Protein AF-T0Z315-F1 (afdb_monomer_lite)

InterPro domains:
  IPR004606 Molybdenum-pterin binding domain [PS51866] (40-105)
  IPR004606 Molybdenum-pterin binding domain [TIGR00638] (41-104)
  IPR005116 Transport-associated OB, type 1 [PF03459] (42-103)
  IPR008995 Molybdate/tungstate binding, C-terminal [SSF50331] (41-104)

Foldseek 3Di:
DDFDWDQDPVRDTHGDVVRVVVVVVPPDDDDPPPPVPPPPDQQPDKQKFFFQDWDDDVQWIWTWGDGPNDIDIDIDTPVVCVVVVDDGGDIDIDGHHPVPDDDDDD

Sequence (106 aa):
GKLRAIKTPGGHYRIHEREIQSFLRSDAPAAPKTKKLTSSVSGRNQLVGKIVQLRFDGLLAQVKIEIGGQFVTAIITADAARELQLRTGMKAAALIKATEVMVVRV

Secondary structure (DSSP, 8-state):
----EEE-TTSPEEEPHHHHHHHHHSSS--------S-TT----EEEEEEEEEEEEETTEEEEEEEETTEEEEEEEEHHHHHHTT--TT-EEEEEE-GGG------

Organism: NCBI:txid410659

pLDDT: mean 87.86, std 14.88, range [48.38, 98.75]

Radius of gyration: 19.66 Å; chains: 1; bounding box: 45×39×55 Å

Structure (mmCIF, N/CA/C/O backbone):
data_AF-T0Z315-F1
#
_entry.id   AF-T0Z315-F1
#
loop_
_atom_site.group_PDB
_atom_site.id
_atom_site.type_symbol
_atom_site.label_atom_id
_atom_site.label_alt_id
_atom_site.label_comp_id
_atom_site.label_asym_id
_atom_site.label_entity_id
_atom_site.label_seq_id
_atom_site.pdbx_PDB_ins_code
_atom_site.Cartn_x
_atom_site.Cartn_y
_atom_site.Cartn_z
_atom_site.occupancy
_atom_site.B_iso_or_equiv
_atom_site.auth_seq_id
_atom_site.auth_comp_id
_atom_site.auth_asym_id
_atom_site.auth_atom_id
_atom_site.pdbx_PDB_model_num
ATOM 1 N N . GLY A 1 1 ? 7.696 -0.731 -37.496 1.00 71.38 1 GLY A N 1
ATOM 2 C CA . GLY A 1 1 ? 8.444 0.548 -37.462 1.00 71.38 1 GLY A CA 1
ATOM 3 C C . GLY A 1 1 ? 9.950 0.315 -37.484 1.00 71.38 1 GLY A C 1
ATOM 4 O O . GLY A 1 1 ? 10.375 -0.833 -37.501 1.00 71.38 1 GLY A O 1
ATOM 5 N N . LYS A 1 2 ? 10.766 1.372 -37.468 1.00 81.06 2 LYS A N 1
ATOM 6 C CA . LYS A 1 2 ? 12.230 1.292 -37.284 1.00 81.06 2 LYS A CA 1
ATOM 7 C C . LYS A 1 2 ? 12.586 1.890 -35.916 1.00 81.06 2 LYS A C 1
ATOM 9 O O . LYS A 1 2 ? 11.918 2.829 -35.500 1.00 81.06 2 LYS A O 1
ATOM 14 N N . LEU A 1 3 ? 13.599 1.346 -35.238 1.00 85.12 3 LEU A N 1
ATOM 15 C CA . LEU A 1 3 ? 14.114 1.848 -33.957 1.00 85.12 3 LEU A CA 1
ATOM 16 C C . LEU A 1 3 ? 15.568 2.294 -34.135 1.00 85.12 3 LEU A C 1
ATOM 18 O O . LEU A 1 3 ? 16.416 1.500 -34.541 1.00 85.12 3 LEU A O 1
ATOM 22 N N . ARG A 1 4 ? 15.877 3.550 -33.815 1.00 88.88 4 ARG A N 1
ATOM 23 C CA . ARG A 1 4 ? 17.255 4.045 -33.709 1.00 88.88 4 ARG A CA 1
ATOM 24 C C . ARG A 1 4 ? 17.971 3.420 -32.505 1.00 88.88 4 ARG A C 1
ATOM 26 O O . ARG A 1 4 ? 17.525 3.543 -31.364 1.00 88.88 4 ARG A O 1
ATOM 33 N N . ALA A 1 5 ? 19.118 2.797 -32.758 1.00 91.88 5 ALA A N 1
ATOM 34 C CA . ALA A 1 5 ? 19.975 2.185 -31.746 1.00 91.88 5 ALA A CA 1
ATOM 35 C C . ALA A 1 5 ? 21.426 2.673 -31.883 1.00 91.88 5 ALA A C 1
ATOM 37 O O . ALA A 1 5 ? 21.872 2.999 -32.981 1.00 91.88 5 ALA A O 1
ATOM 38 N N . ILE A 1 6 ? 22.166 2.689 -30.774 1.00 93.44 6 ILE A N 1
ATOM 39 C CA . ILE A 1 6 ? 23.597 3.012 -30.712 1.00 93.44 6 ILE A CA 1
ATOM 40 C C . ILE A 1 6 ? 24.350 1.744 -30.315 1.00 93.44 6 ILE A C 1
ATOM 42 O O . ILE A 1 6 ? 23.981 1.095 -29.338 1.00 93.44 6 ILE A O 1
ATOM 46 N N . LYS A 1 7 ? 25.410 1.384 -31.040 1.00 92.06 7 LYS A N 1
ATOM 47 C CA . LYS A 1 7 ? 26.260 0.250 -30.661 1.00 92.06 7 LYS A CA 1
ATOM 48 C C . LYS A 1 7 ? 27.173 0.662 -29.502 1.00 92.06 7 LYS A C 1
ATOM 50 O O . LYS A 1 7 ? 27.847 1.685 -29.579 1.00 92.06 7 LYS A O 1
ATOM 55 N N . THR A 1 8 ? 27.164 -0.095 -28.410 1.00 91.50 8 THR A N 1
ATOM 56 C CA . THR A 1 8 ? 28.066 0.115 -27.275 1.00 91.50 8 THR A CA 1
ATOM 57 C C . THR A 1 8 ? 29.474 -0.381 -27.621 1.00 91.50 8 THR A C 1
ATOM 59 O O . THR A 1 8 ? 29.621 -1.205 -28.529 1.00 91.50 8 THR A O 1
ATOM 62 N N . PRO A 1 9 ? 30.513 0.046 -26.879 1.00 88.06 9 PRO A N 1
ATOM 63 C CA . PRO A 1 9 ? 31.869 -0.485 -27.048 1.00 88.06 9 PRO A CA 1
ATOM 64 C C . PRO A 1 9 ? 31.952 -2.016 -26.921 1.00 88.06 9 PRO A C 1
ATOM 66 O O . PRO A 1 9 ? 32.770 -2.642 -27.581 1.00 88.06 9 PRO A O 1
ATOM 69 N N . GLY A 1 10 ? 31.058 -2.631 -26.136 1.00 89.12 10 GLY A N 1
ATOM 70 C CA . GLY A 1 10 ? 30.929 -4.089 -25.999 1.00 89.12 10 GLY A CA 1
ATOM 71 C C . GLY A 1 10 ? 30.125 -4.774 -27.111 1.00 89.12 10 GLY A C 1
ATOM 72 O O . GLY A 1 10 ? 29.768 -5.936 -26.979 1.00 89.12 10 GLY A O 1
ATOM 73 N N . GLY A 1 11 ? 29.770 -4.065 -28.185 1.00 88.25 11 GLY A N 1
ATOM 74 C CA . GLY A 1 11 ? 29.084 -4.628 -29.349 1.00 88.25 11 GLY A CA 1
ATOM 75 C C . GLY A 1 11 ? 27.566 -4.781 -29.219 1.00 88.25 11 GLY A C 1
ATOM 76 O O . GLY A 1 11 ? 26.919 -5.174 -30.190 1.00 88.25 11 GLY A O 1
ATOM 77 N N . HIS A 1 12 ? 26.981 -4.434 -28.071 1.00 88.38 12 HIS A N 1
ATOM 78 C CA . HIS A 1 12 ? 25.537 -4.510 -27.841 1.00 88.38 12 HIS A CA 1
ATOM 79 C C . HIS A 1 12 ? 24.832 -3.288 -28.434 1.00 88.38 12 HIS A C 1
ATOM 81 O O . HIS A 1 12 ? 25.418 -2.216 -28.546 1.00 88.38 12 HIS A O 1
ATOM 87 N N . TYR A 1 13 ? 23.544 -3.401 -28.747 1.00 90.94 13 TYR A N 1
ATOM 88 C CA . TYR A 1 13 ? 22.741 -2.256 -29.172 1.00 90.94 13 TYR A CA 1
ATOM 89 C C . TYR A 1 13 ? 22.019 -1.635 -27.974 1.00 90.94 13 TYR A C 1
ATOM 91 O O . TYR A 1 13 ? 21.241 -2.293 -27.287 1.00 90.94 13 TYR A O 1
ATOM 99 N N . ARG A 1 14 ? 22.265 -0.347 -27.726 1.00 90.50 14 ARG A N 1
ATOM 100 C CA . ARG A 1 14 ? 21.550 0.471 -26.746 1.00 90.50 14 ARG A CA 1
ATOM 101 C C . ARG A 1 14 ? 20.512 1.315 -27.468 1.00 90.50 14 ARG A C 1
ATOM 103 O O . ARG A 1 14 ? 20.843 2.126 -28.329 1.00 90.50 14 ARG A O 1
ATOM 110 N N . ILE A 1 15 ? 19.255 1.141 -27.093 1.00 92.12 15 ILE A N 1
ATOM 111 C CA . ILE A 1 15 ? 18.133 1.907 -27.633 1.00 92.12 15 ILE A CA 1
ATOM 112 C C . ILE A 1 15 ? 17.756 2.964 -26.598 1.00 92.12 15 ILE A C 1
ATOM 114 O O . ILE A 1 15 ? 17.655 2.668 -25.406 1.00 92.12 15 ILE A O 1
ATOM 118 N N . HIS A 1 16 ? 17.586 4.210 -27.034 1.00 87.25 16 HIS A N 1
ATOM 119 C CA . HIS A 1 16 ? 17.163 5.279 -26.135 1.00 87.25 16 HIS A CA 1
ATOM 120 C C . HIS A 1 16 ? 15.675 5.105 -25.792 1.00 87.25 16 HIS A C 1
ATOM 122 O O . HIS A 1 16 ? 14.869 4.826 -26.675 1.00 87.25 16 HIS A O 1
ATOM 128 N N . GLU A 1 17 ? 15.280 5.315 -24.532 1.00 79.81 17 GLU A N 1
ATOM 129 C CA . GLU A 1 17 ? 13.906 5.061 -24.059 1.00 79.81 17 GLU A CA 1
ATOM 130 C C . GLU A 1 17 ? 12.835 5.780 -24.902 1.00 79.81 17 GLU A C 1
ATOM 132 O O . GLU A 1 17 ? 11.781 5.224 -25.200 1.00 79.81 17 GLU A O 1
ATOM 137 N N . ARG A 1 18 ? 13.138 7.001 -25.359 1.00 82.31 18 ARG A N 1
ATOM 138 C CA . ARG A 1 18 ? 12.279 7.781 -26.271 1.00 82.31 18 ARG A CA 1
ATOM 139 C C . ARG A 1 18 ? 11.923 7.032 -27.559 1.00 82.31 18 ARG A C 1
ATOM 141 O O . ARG A 1 18 ? 10.797 7.152 -28.029 1.00 82.31 18 ARG A O 1
ATOM 148 N N . GLU A 1 19 ? 12.858 6.262 -28.103 1.00 86.25 19 GLU A N 1
ATOM 149 C CA . GLU A 1 19 ? 12.654 5.513 -29.341 1.00 86.25 19 GLU A CA 1
ATOM 150 C C . GLU A 1 19 ? 11.694 4.338 -29.115 1.00 86.25 19 GLU A C 1
ATOM 152 O O . GLU A 1 19 ? 10.761 4.130 -29.888 1.00 86.25 19 GLU A O 1
ATOM 157 N N . ILE A 1 20 ? 11.858 3.644 -27.983 1.00 79.88 20 ILE A N 1
ATOM 158 C CA . ILE A 1 20 ? 10.958 2.573 -27.533 1.00 79.88 20 ILE A CA 1
ATOM 159 C C . ILE A 1 20 ? 9.545 3.134 -27.334 1.00 79.88 20 ILE A C 1
ATOM 161 O O . ILE A 1 20 ? 8.574 2.566 -27.825 1.00 79.88 20 ILE A O 1
ATOM 165 N N . GLN A 1 21 ? 9.416 4.284 -26.664 1.00 77.62 21 GLN A N 1
ATOM 166 C CA . GLN A 1 21 ? 8.116 4.918 -26.437 1.00 77.62 21 GLN A CA 1
ATOM 167 C C . GLN A 1 21 ? 7.440 5.375 -27.738 1.00 77.62 21 GLN A C 1
ATOM 169 O O . GLN A 1 21 ? 6.224 5.257 -27.847 1.00 77.62 21 GLN A O 1
ATOM 174 N N . SER A 1 22 ? 8.194 5.895 -28.711 1.00 77.00 22 SER A N 1
ATOM 175 C CA . SER A 1 22 ? 7.659 6.322 -30.013 1.00 77.00 22 SER A CA 1
ATOM 176 C C . SER A 1 22 ? 7.094 5.141 -30.807 1.00 77.00 22 SER A C 1
ATOM 178 O O . SER A 1 22 ? 5.963 5.184 -31.292 1.00 77.00 22 SER A O 1
ATOM 180 N N . PHE A 1 23 ? 7.843 4.039 -30.854 1.00 78.00 23 PHE A N 1
ATOM 181 C CA . PHE A 1 23 ? 7.425 2.817 -31.534 1.00 78.00 23 PHE A CA 1
ATOM 182 C C . PHE A 1 23 ? 6.198 2.178 -30.879 1.00 78.00 23 PHE A C 1
ATOM 184 O O . PHE A 1 23 ? 5.260 1.807 -31.573 1.00 78.00 23 PHE A O 1
ATOM 191 N N . LEU A 1 24 ? 6.158 2.116 -29.544 1.00 75.19 24 LEU A N 1
ATOM 192 C CA . LEU A 1 24 ? 5.009 1.576 -28.807 1.00 75.19 24 LEU A CA 1
ATOM 193 C C . LEU A 1 24 ? 3.744 2.441 -28.944 1.00 75.19 24 LEU A C 1
ATOM 195 O O . LEU A 1 24 ? 2.638 1.918 -28.861 1.00 75.19 24 LEU A O 1
ATOM 199 N N . ARG A 1 25 ? 3.888 3.759 -29.149 1.00 67.62 25 ARG A N 1
ATOM 200 C CA . ARG A 1 25 ? 2.762 4.683 -29.385 1.00 67.62 25 ARG A CA 1
ATOM 201 C C . ARG A 1 25 ? 2.219 4.640 -30.812 1.00 67.62 25 ARG A C 1
ATOM 203 O O . ARG A 1 25 ? 1.152 5.193 -31.040 1.00 67.62 25 ARG A O 1
ATOM 210 N N . SER A 1 26 ? 2.945 4.039 -31.756 1.00 62.72 26 SER A N 1
ATOM 211 C CA . SER A 1 26 ? 2.579 4.085 -33.176 1.00 62.72 26 SER A CA 1
ATOM 212 C C . SER A 1 26 ? 1.346 3.229 -33.511 1.00 62.72 26 SER A C 1
ATOM 214 O O . SER A 1 26 ? 0.666 3.554 -34.474 1.00 62.72 26 SER A O 1
ATOM 216 N N . ASP A 1 27 ? 1.011 2.219 -32.690 1.00 57.34 27 ASP A N 1
ATOM 217 C CA . ASP A 1 27 ? -0.051 1.236 -32.989 1.00 57.34 27 ASP A CA 1
ATOM 218 C C . ASP A 1 27 ? -1.127 1.071 -31.888 1.00 57.34 27 ASP A C 1
ATOM 220 O O . ASP A 1 27 ? -1.945 0.156 -31.964 1.00 57.34 27 ASP A O 1
ATOM 224 N N . ALA A 1 28 ? -1.172 1.922 -30.853 1.00 55.28 28 ALA A N 1
ATOM 225 C CA . ALA A 1 28 ? -2.143 1.766 -29.760 1.00 55.28 28 ALA A CA 1
ATOM 226 C C . ALA A 1 28 ? -2.853 3.082 -29.387 1.00 55.28 28 ALA A C 1
ATOM 228 O O . ALA A 1 28 ? -2.177 4.100 -29.197 1.00 55.28 28 ALA A O 1
ATOM 229 N N . PRO A 1 29 ? -4.196 3.082 -29.203 1.00 54.72 29 PRO A N 1
ATOM 230 C CA . PRO A 1 29 ? -4.891 4.211 -28.594 1.00 54.72 29 PRO A CA 1
ATOM 231 C C . PRO A 1 29 ? -4.262 4.480 -27.228 1.00 54.72 29 PRO A C 1
ATOM 233 O O . PRO A 1 29 ? -3.912 3.542 -26.512 1.00 54.72 29 PRO A O 1
ATOM 236 N N . ALA A 1 30 ? -4.065 5.758 -26.900 1.00 57.12 30 ALA A N 1
ATOM 237 C CA . ALA A 1 30 ? -3.317 6.196 -25.729 1.00 57.12 30 ALA A CA 1
ATOM 238 C C . A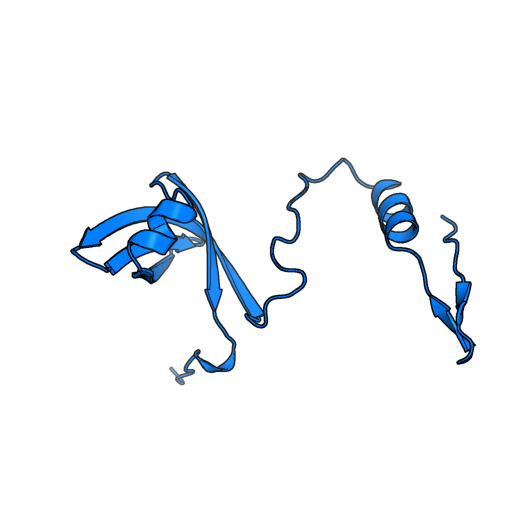LA A 1 30 ? -3.872 5.567 -24.441 1.00 57.12 30 ALA A C 1
ATOM 240 O O . ALA A 1 30 ? -4.780 6.104 -23.808 1.00 57.12 30 ALA A O 1
ATOM 241 N N . ALA A 1 31 ? -3.300 4.429 -24.040 1.00 53.06 31 ALA A N 1
ATOM 242 C CA . ALA A 1 31 ? -3.565 3.832 -22.749 1.00 53.06 31 ALA A CA 1
ATOM 243 C C . ALA A 1 31 ? -3.241 4.890 -21.684 1.00 53.06 31 ALA A C 1
ATOM 245 O O . ALA A 1 31 ? -2.221 5.589 -21.814 1.00 53.06 31 ALA A O 1
ATOM 246 N N . PRO A 1 32 ? -4.094 5.058 -20.656 1.00 50.78 32 PRO A N 1
ATOM 247 C CA . PRO A 1 32 ? -3.838 6.023 -19.603 1.00 50.78 32 PRO A CA 1
ATOM 248 C C . PRO A 1 32 ? -2.431 5.765 -19.082 1.00 50.78 32 PRO A C 1
ATOM 250 O O . PRO A 1 32 ? -2.088 4.629 -18.753 1.00 50.78 32 PRO A O 1
ATOM 253 N N . LYS A 1 33 ? -1.597 6.811 -19.084 1.00 49.88 33 LYS A N 1
ATOM 254 C CA . LYS A 1 33 ? -0.206 6.752 -18.637 1.00 49.88 33 LYS A CA 1
ATOM 255 C C . LYS A 1 33 ? -0.191 6.383 -17.154 1.00 49.88 33 LYS A C 1
ATOM 257 O O . LYS A 1 33 ? -0.029 7.246 -16.297 1.00 49.88 33 LYS A O 1
ATOM 262 N N . THR A 1 34 ? -0.323 5.103 -16.825 1.00 52.47 34 THR A N 1
ATOM 263 C CA . THR A 1 34 ? 0.141 4.580 -15.550 1.00 52.47 34 THR A CA 1
ATOM 264 C C . THR A 1 34 ? 1.650 4.658 -15.639 1.00 52.47 34 THR A C 1
ATOM 266 O O . THR A 1 34 ? 2.320 3.731 -16.093 1.00 52.47 34 THR A O 1
ATOM 269 N N . LYS A 1 35 ? 2.186 5.833 -15.294 1.00 48.38 35 LYS A N 1
ATOM 270 C CA . LYS A 1 35 ? 3.590 6.008 -14.944 1.00 48.38 35 LYS A CA 1
ATOM 271 C C . LYS A 1 35 ? 3.910 4.798 -14.066 1.00 48.38 35 LYS A C 1
ATOM 273 O O . LYS A 1 35 ? 3.250 4.624 -13.045 1.00 48.38 35 LYS A O 1
ATOM 278 N N . LYS A 1 36 ? 4.803 3.898 -14.496 1.00 49.78 36 LYS A N 1
ATOM 279 C CA . LYS A 1 36 ? 5.338 2.877 -13.588 1.00 49.78 36 LYS A CA 1
ATOM 280 C C . LYS A 1 36 ? 5.892 3.679 -12.416 1.00 49.78 36 LYS A C 1
ATOM 282 O O . LYS A 1 36 ? 6.921 4.327 -12.573 1.00 49.78 36 LYS A O 1
ATOM 287 N N . LEU A 1 37 ? 5.175 3.724 -11.294 1.00 54.53 37 LEU A N 1
ATOM 288 C CA . LEU A 1 37 ? 5.525 4.582 -10.158 1.00 54.53 37 LEU A CA 1
ATOM 289 C C . LEU A 1 37 ? 6.844 4.137 -9.491 1.00 54.53 37 LEU A C 1
ATOM 291 O O . LEU A 1 37 ? 7.280 4.750 -8.528 1.00 54.53 37 LEU A O 1
ATOM 295 N N . THR A 1 38 ? 7.484 3.072 -9.984 1.00 53.81 38 THR A N 1
ATOM 296 C CA . THR A 1 38 ? 8.550 2.354 -9.287 1.00 53.81 38 THR A CA 1
ATOM 297 C C . THR A 1 38 ? 9.581 1.768 -10.264 1.00 53.81 38 THR A C 1
ATOM 299 O O . THR A 1 38 ? 9.772 0.554 -10.321 1.00 53.81 38 THR A O 1
ATOM 302 N N . SER A 1 39 ? 10.263 2.577 -11.075 1.00 57.19 39 SER A N 1
ATOM 303 C CA . SER A 1 39 ? 11.409 2.055 -11.846 1.00 57.19 39 SER A CA 1
ATOM 304 C C . SER A 1 39 ? 12.633 1.724 -10.968 1.00 57.19 39 SER A C 1
ATOM 306 O O . SER A 1 39 ? 13.613 1.205 -11.489 1.00 57.19 39 SER A O 1
ATOM 308 N N . SER A 1 40 ? 12.583 1.966 -9.649 1.00 70.81 40 SER A N 1
ATOM 309 C CA . SER A 1 40 ? 13.706 1.733 -8.725 1.00 70.81 40 SER A CA 1
ATOM 310 C C . SER A 1 40 ? 13.296 1.294 -7.306 1.00 70.81 40 SER A C 1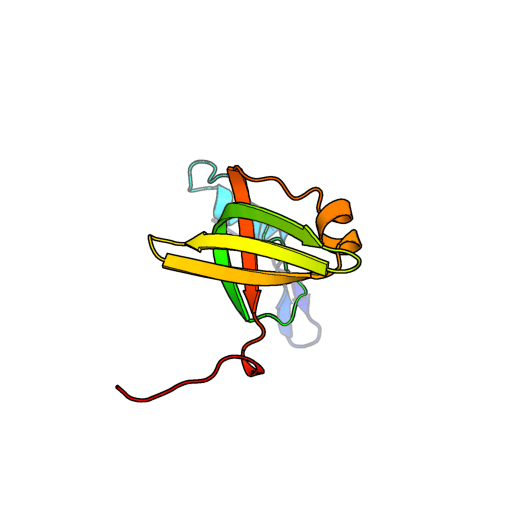
ATOM 312 O O . SER A 1 40 ? 13.887 1.755 -6.332 1.00 70.81 40 SER A O 1
ATOM 314 N N . VAL A 1 41 ? 12.286 0.430 -7.146 1.00 85.44 41 VAL A N 1
ATOM 315 C CA . VAL A 1 41 ? 11.951 -0.143 -5.822 1.00 85.44 41 VAL A CA 1
ATOM 316 C C . VAL A 1 41 ? 12.056 -1.666 -5.872 1.00 85.44 41 VAL A C 1
ATOM 318 O O . VAL A 1 41 ? 11.608 -2.284 -6.833 1.00 85.44 41 VAL A O 1
ATOM 321 N N . SER A 1 42 ? 12.664 -2.282 -4.852 1.00 88.94 42 SER A N 1
ATOM 322 C CA . SER A 1 42 ? 12.917 -3.734 -4.788 1.00 88.94 42 SER A CA 1
ATOM 323 C C . SER A 1 42 ? 11.672 -4.578 -4.467 1.00 88.94 42 SER A C 1
ATOM 325 O O . SER A 1 42 ? 11.724 -5.810 -4.530 1.00 88.94 42 SER A O 1
ATOM 327 N N . GLY A 1 43 ? 10.546 -3.932 -4.142 1.00 90.00 43 GLY A N 1
ATOM 328 C CA . GLY A 1 43 ? 9.247 -4.582 -3.985 1.00 90.00 43 GLY A CA 1
ATOM 329 C C . GLY A 1 43 ? 8.757 -5.158 -5.315 1.00 90.00 43 GLY A C 1
ATOM 330 O O . GLY A 1 43 ? 8.541 -4.417 -6.272 1.00 90.00 43 GLY A O 1
ATOM 331 N N . ARG A 1 44 ? 8.597 -6.486 -5.381 1.00 93.00 44 ARG A N 1
ATOM 332 C CA . ARG A 1 44 ? 8.195 -7.200 -6.609 1.00 93.00 44 ARG A CA 1
ATOM 333 C C . ARG A 1 44 ? 6.689 -7.398 -6.725 1.00 93.00 44 ARG A C 1
ATOM 335 O O . ARG A 1 44 ? 6.184 -7.529 -7.833 1.00 93.00 44 ARG A O 1
ATOM 342 N N . ASN A 1 45 ? 5.980 -7.407 -5.602 1.00 93.38 45 ASN A N 1
ATOM 343 C CA . ASN A 1 45 ? 4.541 -7.620 -5.578 1.00 93.38 45 ASN A CA 1
ATOM 344 C C . ASN A 1 45 ? 3.851 -6.261 -5.470 1.00 93.38 45 ASN A C 1
ATOM 346 O O . ASN A 1 45 ? 4.062 -5.541 -4.496 1.00 93.38 45 ASN A O 1
ATOM 350 N N . GLN A 1 46 ? 3.056 -5.905 -6.478 1.00 94.50 46 GLN A N 1
ATOM 351 C CA . GLN A 1 46 ? 2.288 -4.662 -6.518 1.00 94.50 46 GLN A CA 1
ATOM 352 C C . GLN A 1 46 ? 0.816 -4.988 -6.693 1.00 94.50 46 GLN A C 1
ATOM 354 O O . GLN A 1 46 ? 0.377 -5.355 -7.781 1.00 94.50 46 GLN A O 1
ATOM 359 N N . LEU A 1 47 ? 0.058 -4.848 -5.613 1.00 95.94 47 LEU A N 1
ATOM 360 C CA . LEU A 1 47 ? -1.369 -5.133 -5.602 1.00 95.94 47 LEU A CA 1
ATOM 361 C C . LEU A 1 47 ? -2.124 -3.807 -5.639 1.00 95.94 47 LEU A C 1
ATOM 363 O O . LEU A 1 47 ? -2.229 -3.102 -4.635 1.00 95.94 47 LEU A O 1
ATOM 367 N N . VAL A 1 48 ? -2.582 -3.431 -6.831 1.00 96.19 48 VAL A N 1
ATOM 368 C CA . VAL A 1 48 ? -3.284 -2.165 -7.062 1.00 96.19 48 VAL A CA 1
ATOM 369 C C . VAL A 1 48 ? -4.750 -2.315 -6.674 1.00 96.19 48 VAL A C 1
ATOM 371 O O . VAL A 1 48 ? -5.424 -3.238 -7.124 1.00 96.19 48 VAL A O 1
ATOM 374 N N . GLY A 1 49 ? -5.250 -1.371 -5.886 1.00 97.06 49 GLY A N 1
ATOM 375 C CA . GLY A 1 49 ? -6.608 -1.394 -5.370 1.00 97.06 49 GLY A CA 1
ATOM 376 C C . GLY A 1 49 ? -7.112 -0.017 -4.955 1.00 97.06 49 GLY A C 1
ATOM 377 O O . GLY A 1 49 ? -6.514 1.015 -5.279 1.00 97.06 49 GLY A O 1
ATOM 378 N N . LYS A 1 50 ? -8.235 -0.004 -4.237 1.00 98.31 50 LYS A N 1
ATOM 379 C CA . LYS A 1 50 ? -8.866 1.209 -3.704 1.00 98.31 50 LYS A CA 1
ATOM 380 C C . LYS A 1 50 ? -8.743 1.232 -2.187 1.00 98.31 50 LYS A C 1
ATOM 382 O O . LYS A 1 50 ? -9.041 0.241 -1.530 1.00 98.31 50 LYS A O 1
ATOM 387 N N . ILE A 1 51 ? -8.334 2.361 -1.615 1.00 98.56 51 ILE A N 1
ATOM 388 C CA . ILE A 1 51 ? -8.342 2.541 -0.161 1.00 98.56 51 ILE A CA 1
ATOM 389 C C . ILE A 1 51 ? -9.798 2.603 0.299 1.00 98.56 51 ILE A C 1
ATOM 391 O O . ILE A 1 51 ? -10.522 3.537 -0.041 1.00 98.56 51 ILE A O 1
ATOM 395 N N . VAL A 1 52 ? -10.225 1.622 1.086 1.00 98.56 52 VAL A N 1
ATOM 396 C CA . VAL A 1 52 ? -11.580 1.568 1.658 1.00 98.56 52 VAL A CA 1
ATOM 397 C C . VAL A 1 52 ? -11.617 2.074 3.093 1.00 98.56 52 VAL A C 1
ATOM 399 O O . VAL A 1 52 ? -12.661 2.508 3.567 1.00 98.56 52 VAL A O 1
ATOM 402 N N . GLN A 1 53 ? -10.474 2.067 3.783 1.00 98.56 53 GLN A N 1
ATOM 403 C CA . GLN A 1 53 ? -10.366 2.575 5.143 1.00 98.56 53 GLN A CA 1
ATOM 404 C C . GLN A 1 53 ? -8.972 3.137 5.409 1.00 98.56 53 GLN A C 1
ATOM 406 O O . GLN A 1 53 ? -7.970 2.556 4.996 1.00 98.56 53 GLN A O 1
ATOM 411 N N . LEU A 1 54 ? -8.928 4.252 6.133 1.00 98.50 54 LEU A N 1
ATOM 412 C CA . LEU A 1 54 ? -7.710 4.872 6.634 1.00 98.50 54 LEU A CA 1
ATOM 413 C C . LEU A 1 54 ? -7.965 5.298 8.082 1.00 98.50 54 LEU A C 1
ATOM 415 O O . LEU A 1 54 ? -8.902 6.054 8.335 1.00 98.50 54 LEU A O 1
ATOM 419 N N . ARG A 1 55 ? -7.173 4.787 9.025 1.00 98.50 55 ARG A N 1
ATOM 420 C CA . ARG A 1 55 ? -7.242 5.147 10.449 1.00 98.50 55 ARG A CA 1
ATOM 421 C C . ARG A 1 55 ? -5.878 5.631 10.909 1.00 98.50 55 ARG A C 1
ATOM 423 O O . ARG A 1 55 ? -4.876 5.035 10.533 1.00 98.50 55 ARG A O 1
ATOM 430 N N . PHE A 1 56 ? -5.856 6.670 11.729 1.00 98.44 56 PHE A N 1
ATOM 431 C CA . PHE A 1 56 ? -4.649 7.172 12.376 1.00 98.44 56 PHE A CA 1
ATOM 432 C C . PHE A 1 56 ? -4.756 6.906 13.872 1.00 98.44 56 PHE A C 1
ATOM 434 O O . PHE A 1 56 ? -5.809 7.167 14.451 1.00 98.44 56 PHE A O 1
ATOM 441 N N . ASP A 1 57 ? -3.683 6.402 14.471 1.00 98.00 57 ASP A N 1
ATOM 442 C CA . ASP A 1 57 ? -3.587 6.162 15.908 1.00 98.00 57 ASP A CA 1
ATOM 443 C C . ASP A 1 57 ? -2.154 6.442 16.377 1.00 98.00 57 ASP A C 1
ATOM 445 O O . ASP A 1 57 ? -1.210 5.720 16.042 1.00 98.00 57 ASP A O 1
ATOM 449 N N . GLY A 1 58 ? -1.973 7.563 17.078 1.00 97.25 58 GLY A N 1
ATOM 450 C CA . GLY A 1 58 ? -0.657 8.068 17.466 1.00 97.25 58 GLY A CA 1
ATOM 451 C C . GLY A 1 58 ? 0.306 8.195 16.277 1.00 97.25 58 GLY A C 1
ATOM 452 O O . GLY A 1 58 ? 0.065 8.953 15.334 1.00 97.25 58 GLY A O 1
ATOM 453 N N . LEU A 1 59 ? 1.414 7.450 16.342 1.00 98.31 59 LEU A N 1
ATOM 454 C CA . LEU A 1 59 ? 2.474 7.426 15.325 1.00 98.31 59 LEU A CA 1
ATOM 455 C C . LEU A 1 59 ? 2.177 6.495 14.143 1.00 98.31 59 LEU A C 1
ATOM 457 O O . LEU A 1 59 ? 2.948 6.464 13.181 1.00 98.31 59 LEU A O 1
ATOM 461 N N . LEU A 1 60 ? 1.088 5.730 14.198 1.00 98.56 60 LEU A N 1
ATOM 462 C CA . LEU A 1 60 ? 0.748 4.721 13.205 1.00 98.56 60 LEU A CA 1
ATOM 463 C C . LEU A 1 60 ? -0.476 5.128 12.386 1.00 98.56 60 LEU A C 1
ATOM 465 O O . LEU A 1 60 ? -1.354 5.875 12.820 1.00 98.56 60 LEU A O 1
ATOM 469 N N . ALA A 1 61 ? -0.542 4.586 11.178 1.00 98.62 61 ALA A N 1
ATOM 470 C CA . ALA A 1 61 ? -1.713 4.616 10.331 1.00 98.62 61 ALA A CA 1
ATOM 471 C C . ALA A 1 61 ? -2.008 3.215 9.797 1.00 98.62 61 ALA A C 1
ATOM 473 O O . ALA A 1 61 ? -1.127 2.525 9.283 1.00 98.62 61 ALA A O 1
ATOM 474 N N . GLN A 1 62 ? -3.272 2.817 9.889 1.00 98.62 62 GLN A N 1
ATOM 475 C CA . GLN A 1 62 ? -3.797 1.611 9.270 1.00 98.62 62 GLN A CA 1
ATOM 476 C C . GLN A 1 62 ? -4.466 1.972 7.945 1.00 98.62 62 GLN A C 1
ATOM 478 O O . GLN A 1 62 ? -5.396 2.780 7.908 1.00 98.62 62 GLN A O 1
ATOM 483 N N . VAL A 1 63 ? -4.030 1.328 6.864 1.00 98.62 63 VAL A N 1
ATOM 484 C CA . VAL A 1 63 ? -4.576 1.498 5.514 1.00 98.62 63 VAL A CA 1
ATOM 485 C C . VAL A 1 63 ? -5.163 0.171 5.054 1.00 98.62 63 VAL A C 1
ATOM 487 O O . VAL A 1 63 ? -4.442 -0.816 4.941 1.00 98.62 63 VAL A O 1
ATOM 490 N N . LYS A 1 64 ? -6.464 0.138 4.763 1.00 98.62 64 LYS A N 1
ATOM 491 C CA . LYS A 1 64 ? -7.137 -1.032 4.188 1.00 98.62 64 LYS A CA 1
ATOM 492 C C . LYS A 1 64 ? -7.402 -0.785 2.709 1.00 98.62 64 LYS A C 1
ATOM 494 O O . LYS A 1 64 ? -8.097 0.172 2.357 1.00 98.62 64 LYS A O 1
ATOM 499 N N . ILE A 1 65 ? -6.864 -1.650 1.859 1.00 98.56 65 ILE A N 1
ATOM 500 C CA . ILE A 1 65 ? -6.977 -1.575 0.402 1.00 98.56 65 ILE A CA 1
ATOM 501 C C . ILE A 1 65 ? -7.792 -2.769 -0.086 1.00 98.56 65 ILE A C 1
ATOM 503 O O . ILE A 1 65 ? -7.472 -3.911 0.230 1.00 98.56 65 ILE A O 1
ATOM 507 N N . GLU A 1 66 ? -8.838 -2.504 -0.858 1.00 98.50 66 GLU A N 1
ATOM 508 C CA . GLU A 1 66 ? -9.602 -3.524 -1.571 1.00 98.50 66 GLU A CA 1
ATOM 509 C C . GLU A 1 66 ? -8.955 -3.823 -2.927 1.00 98.50 66 GLU A C 1
ATOM 511 O O . GLU A 1 66 ? -8.705 -2.908 -3.718 1.00 98.50 66 GLU A O 1
ATOM 516 N N . ILE A 1 67 ? -8.700 -5.102 -3.196 1.00 97.50 67 ILE A N 1
ATOM 517 C CA . ILE A 1 67 ? -8.075 -5.622 -4.414 1.00 97.50 67 ILE A CA 1
ATOM 518 C C . ILE A 1 67 ? -8.905 -6.821 -4.888 1.00 97.50 67 ILE A C 1
ATOM 520 O O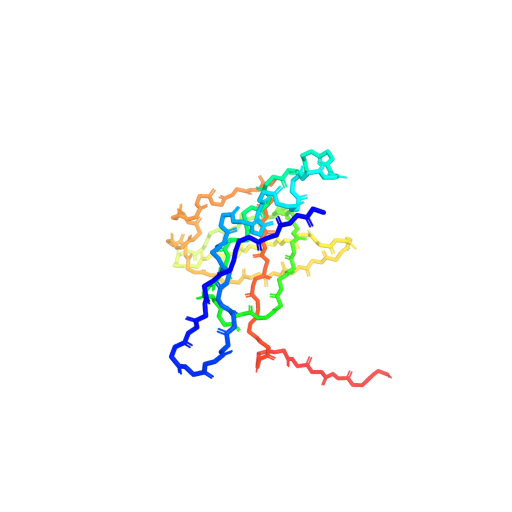 . ILE A 1 67 ? -8.833 -7.899 -4.303 1.00 97.50 67 ILE A O 1
ATOM 524 N N . GLY A 1 68 ? -9.709 -6.639 -5.940 1.00 93.06 68 GLY A N 1
ATOM 525 C CA . GLY A 1 68 ? -10.461 -7.732 -6.575 1.00 93.06 68 GLY A CA 1
ATOM 526 C C . GLY A 1 68 ? -11.385 -8.509 -5.626 1.00 93.06 68 GLY A C 1
ATOM 527 O O . GLY A 1 68 ? -11.409 -9.734 -5.680 1.00 93.06 68 GLY A O 1
ATOM 528 N N . GLY A 1 69 ? -12.090 -7.816 -4.724 1.00 95.06 69 GLY A N 1
ATOM 529 C CA . GLY A 1 69 ? -12.979 -8.428 -3.724 1.00 95.06 69 GLY A CA 1
ATOM 530 C C . GLY A 1 69 ? -12.281 -8.950 -2.46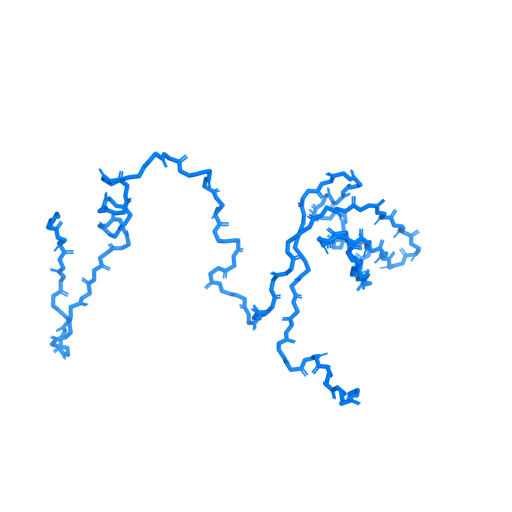1 1.00 95.06 69 GLY A C 1
ATOM 531 O O . GLY A 1 69 ? -12.950 -9.397 -1.534 1.00 95.06 69 GLY A O 1
ATOM 532 N N . GLN A 1 70 ? -10.951 -8.869 -2.391 1.00 97.75 70 GLN A N 1
ATOM 533 C CA . GLN A 1 70 ? -10.158 -9.184 -1.200 1.00 97.75 70 GLN A CA 1
ATOM 534 C C . GLN A 1 70 ? -9.595 -7.907 -0.568 1.00 97.75 70 GLN A C 1
ATOM 536 O O . GLN A 1 70 ? -9.603 -6.841 -1.184 1.00 97.75 70 GLN A O 1
ATOM 541 N N . PHE A 1 71 ? -9.077 -8.003 0.658 1.00 98.06 71 PHE A N 1
ATOM 542 C CA . PHE A 1 71 ? -8.507 -6.860 1.373 1.00 98.06 71 PHE A CA 1
ATOM 543 C C . PHE A 1 71 ? -7.062 -7.112 1.791 1.00 98.06 71 PHE A C 1
ATOM 545 O O . PHE A 1 71 ? -6.742 -8.160 2.343 1.00 98.06 71 PHE A O 1
ATOM 552 N N . VAL A 1 72 ? -6.218 -6.101 1.605 1.00 98.19 72 VAL A N 1
ATOM 553 C CA . VAL A 1 72 ? -4.873 -6.027 2.182 1.00 98.19 72 VAL A CA 1
ATOM 554 C C . VAL A 1 72 ? -4.849 -4.875 3.178 1.00 98.19 72 VAL A C 1
ATOM 556 O O . VAL A 1 72 ? -5.247 -3.756 2.850 1.00 98.19 72 VAL A O 1
ATOM 559 N N . THR A 1 73 ? -4.377 -5.144 4.392 1.00 98.25 73 THR A N 1
ATOM 560 C CA . THR A 1 73 ? -4.216 -4.131 5.440 1.00 98.25 73 THR A CA 1
ATOM 561 C C . THR A 1 73 ? -2.734 -3.876 5.663 1.00 98.25 73 THR A C 1
ATOM 563 O O . THR A 1 73 ? -1.991 -4.804 5.969 1.00 98.25 73 THR A O 1
ATOM 566 N N . ALA A 1 74 ? -2.314 -2.622 5.533 1.00 98.12 74 ALA A N 1
ATOM 567 C CA . ALA A 1 74 ? -0.964 -2.178 5.848 1.00 98.12 74 ALA A CA 1
ATOM 568 C C . ALA A 1 74 ? -0.973 -1.308 7.107 1.00 98.12 74 ALA A C 1
ATOM 570 O O . ALA A 1 74 ? -1.886 -0.502 7.302 1.00 98.12 74 ALA A O 1
ATOM 571 N N . ILE A 1 75 ? 0.065 -1.452 7.930 1.00 98.31 75 ILE A N 1
ATOM 572 C CA . ILE A 1 75 ? 0.400 -0.506 8.994 1.00 98.31 75 ILE A CA 1
ATOM 573 C C . ILE A 1 75 ? 1.637 0.263 8.540 1.00 98.31 75 ILE A C 1
ATOM 575 O O . ILE A 1 75 ? 2.655 -0.342 8.210 1.00 98.31 75 ILE A O 1
ATOM 579 N N . ILE A 1 76 ? 1.535 1.586 8.498 1.00 98.25 76 ILE A N 1
ATOM 580 C CA . ILE A 1 76 ? 2.631 2.500 8.158 1.00 98.25 76 ILE A CA 1
ATOM 581 C C . ILE A 1 76 ? 2.712 3.607 9.206 1.00 98.25 76 ILE A C 1
ATOM 583 O O . ILE A 1 76 ? 1.849 3.703 10.079 1.00 98.25 76 ILE A O 1
ATOM 587 N N . THR A 1 77 ? 3.734 4.455 9.142 1.00 98.75 77 THR A N 1
ATOM 588 C CA . THR A 1 77 ? 3.776 5.634 10.011 1.00 98.75 77 THR A CA 1
ATOM 589 C C . THR A 1 77 ? 2.680 6.625 9.617 1.00 98.75 77 THR A C 1
ATOM 591 O O . THR A 1 77 ? 2.326 6.767 8.441 1.00 98.75 77 THR A O 1
ATOM 594 N N . ALA A 1 78 ? 2.141 7.333 10.608 1.00 98.56 78 ALA A N 1
ATOM 595 C CA . ALA A 1 78 ? 1.144 8.374 10.393 1.00 98.56 78 ALA A CA 1
ATOM 596 C C . ALA A 1 78 ? 1.670 9.472 9.454 1.00 98.56 78 ALA A C 1
ATOM 598 O O . ALA A 1 78 ? 0.936 9.948 8.589 1.00 98.56 78 ALA A O 1
ATOM 599 N N . ASP A 1 79 ? 2.949 9.827 9.569 1.00 98.56 79 ASP A N 1
ATOM 600 C CA . ASP A 1 79 ? 3.562 10.857 8.731 1.00 98.56 79 ASP A CA 1
ATOM 601 C C . ASP A 1 79 ? 3.697 10.414 7.275 1.00 98.56 79 ASP A C 1
ATOM 603 O O . ASP A 1 79 ? 3.322 11.179 6.391 1.00 98.56 79 ASP A O 1
ATOM 607 N N . ALA A 1 80 ? 4.078 9.159 7.007 1.00 98.06 80 ALA A N 1
ATOM 608 C CA . ALA A 1 80 ? 4.115 8.639 5.639 1.00 98.06 80 ALA A CA 1
ATOM 609 C C . ALA A 1 80 ? 2.721 8.647 4.991 1.00 98.06 80 ALA A C 1
ATOM 611 O O . ALA A 1 80 ? 2.568 9.029 3.832 1.00 98.06 80 ALA A O 1
ATOM 612 N N . ALA A 1 81 ? 1.677 8.273 5.739 1.00 98.06 81 ALA A N 1
ATOM 613 C CA . ALA A 1 81 ? 0.302 8.330 5.241 1.00 98.06 81 ALA A CA 1
ATOM 614 C C . ALA A 1 81 ? -0.149 9.768 4.914 1.00 98.06 81 ALA A C 1
ATOM 616 O O . ALA A 1 81 ? -0.867 9.979 3.931 1.00 98.06 81 ALA A O 1
ATOM 617 N N . ARG A 1 82 ? 0.267 10.756 5.721 1.00 97.69 82 ARG A N 1
ATOM 618 C CA . ARG A 1 82 ? -0.019 12.183 5.493 1.00 97.69 82 ARG A CA 1
ATOM 619 C C . ARG A 1 82 ? 0.773 12.747 4.316 1.00 97.69 82 ARG A C 1
ATOM 621 O O . ARG A 1 82 ? 0.186 13.447 3.497 1.00 97.69 82 ARG A O 1
ATOM 628 N N . GLU A 1 83 ? 2.056 12.419 4.208 1.00 98.06 83 GLU A N 1
ATOM 629 C CA . GLU A 1 83 ? 2.943 12.845 3.119 1.00 98.06 83 GLU A CA 1
ATOM 630 C C . GLU A 1 83 ? 2.454 12.318 1.765 1.00 98.06 83 GLU A C 1
ATOM 632 O O . GLU A 1 83 ? 2.374 13.061 0.790 1.00 98.06 83 GLU A O 1
ATOM 637 N N . LEU A 1 84 ? 2.012 11.058 1.731 1.00 96.12 84 LEU A N 1
ATOM 638 C CA . LEU A 1 84 ? 1.366 10.446 0.567 1.00 96.12 84 LEU A CA 1
ATOM 639 C C . LEU A 1 84 ? -0.062 10.958 0.320 1.00 96.12 84 LEU A C 1
ATOM 641 O O . LEU A 1 84 ? -0.695 10.555 -0.657 1.00 96.12 84 LEU A O 1
ATOM 645 N N . GLN A 1 85 ? -0.579 11.818 1.204 1.00 97.56 85 GLN A N 1
ATOM 646 C CA . GLN A 1 85 ? -1.915 12.411 1.145 1.00 97.56 85 GLN A CA 1
ATOM 647 C C . GLN A 1 85 ? -3.016 11.359 0.971 1.00 97.56 85 GLN A C 1
ATOM 649 O O . GLN A 1 85 ? -3.981 11.567 0.234 1.00 97.56 85 GLN A O 1
ATOM 654 N N . LEU A 1 86 ? -2.880 10.215 1.649 1.00 97.75 86 LEU A N 1
ATOM 655 C CA . LEU A 1 86 ?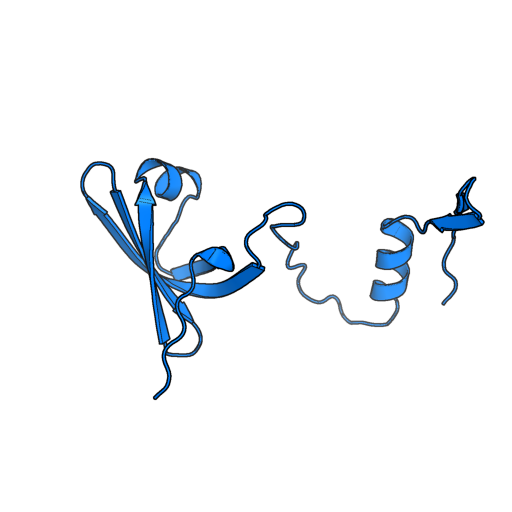 -3.827 9.117 1.505 1.00 97.75 86 LEU A CA 1
ATOM 656 C C . LEU A 1 86 ? -5.231 9.542 1.962 1.00 97.75 86 LEU A C 1
ATOM 658 O O . LEU A 1 86 ? -5.421 10.248 2.959 1.00 97.75 86 LEU A O 1
ATOM 662 N N . ARG A 1 87 ? -6.236 9.086 1.214 1.00 97.50 87 ARG A N 1
ATOM 663 C CA . ARG A 1 87 ? -7.661 9.275 1.505 1.00 97.50 87 ARG A CA 1
ATOM 664 C C . ARG A 1 87 ? -8.409 7.997 1.159 1.00 97.50 87 ARG A C 1
ATOM 666 O O . ARG A 1 87 ? -8.048 7.281 0.222 1.00 97.50 87 ARG A O 1
ATOM 673 N N . THR A 1 88 ? -9.497 7.740 1.873 1.00 98.19 88 THR A N 1
ATOM 674 C CA . THR A 1 88 ? -10.482 6.751 1.437 1.00 98.19 88 THR A CA 1
ATOM 675 C C . THR A 1 88 ? -11.011 7.126 0.052 1.00 98.19 88 THR A C 1
ATOM 677 O O . THR A 1 88 ? -11.146 8.296 -0.295 1.00 98.19 88 THR A O 1
ATOM 680 N N . GLY A 1 89 ? -11.254 6.123 -0.784 1.00 97.31 89 GLY A N 1
ATOM 681 C CA . GLY A 1 89 ? -11.671 6.315 -2.167 1.00 97.31 89 GLY A CA 1
ATOM 682 C C . GLY A 1 89 ? -10.531 6.364 -3.186 1.00 97.31 89 GLY A C 1
ATOM 683 O O . GLY A 1 89 ? -10.780 6.095 -4.361 1.00 97.31 89 GLY A O 1
ATOM 684 N N . MET A 1 90 ? -9.295 6.650 -2.763 1.00 96.06 90 MET A N 1
ATOM 685 C CA . MET A 1 90 ? -8.155 6.780 -3.673 1.00 96.06 90 MET A CA 1
ATOM 686 C C . MET A 1 90 ? -7.651 5.435 -4.190 1.00 96.06 90 MET A C 1
ATOM 688 O O . MET A 1 90 ? -7.684 4.419 -3.493 1.00 96.06 90 MET A O 1
ATOM 692 N N . LYS A 1 91 ? -7.115 5.455 -5.414 1.00 96.62 91 LYS A N 1
ATOM 693 C CA . LYS A 1 91 ? -6.356 4.339 -5.978 1.00 96.62 91 LYS A CA 1
ATOM 694 C C . LYS A 1 91 ? -4.958 4.318 -5.359 1.00 96.62 91 LYS A C 1
ATOM 696 O O . LYS A 1 91 ? -4.258 5.326 -5.396 1.00 96.62 91 LYS A O 1
ATOM 701 N N . ALA A 1 92 ? -4.555 3.175 -4.823 1.00 96.19 92 ALA A N 1
ATOM 702 C CA . ALA A 1 92 ? -3.245 2.963 -4.215 1.00 96.19 92 ALA A CA 1
ATOM 703 C C . ALA A 1 92 ? -2.730 1.558 -4.546 1.00 96.19 92 ALA A C 1
ATOM 705 O O . ALA A 1 92 ? -3.479 0.713 -5.035 1.00 96.19 92 ALA A O 1
ATOM 706 N N . ALA A 1 93 ? -1.448 1.306 -4.296 1.00 95.50 93 ALA A N 1
ATOM 707 C CA . ALA A 1 93 ? -0.856 -0.017 -4.449 1.00 95.50 93 ALA A CA 1
ATOM 708 C C . ALA A 1 93 ? -0.256 -0.479 -3.121 1.00 95.50 93 ALA A C 1
ATOM 710 O O . ALA A 1 93 ? 0.512 0.260 -2.507 1.00 95.50 93 ALA A O 1
ATOM 711 N N . ALA A 1 94 ? -0.564 -1.710 -2.709 1.00 96.31 94 ALA A N 1
ATOM 712 C CA . ALA A 1 94 ? 0.226 -2.402 -1.699 1.00 96.31 94 ALA A CA 1
ATOM 713 C C . ALA A 1 94 ? 1.498 -2.934 -2.372 1.00 96.31 94 ALA A C 1
ATOM 715 O O . ALA A 1 94 ? 1.430 -3.808 -3.241 1.00 96.31 94 ALA A O 1
ATOM 716 N N . LEU A 1 95 ? 2.646 -2.368 -2.003 1.00 95.56 95 LEU A N 1
ATOM 717 C CA . LEU A 1 95 ? 3.959 -2.783 -2.485 1.00 95.56 95 LEU A CA 1
ATOM 718 C C . LEU A 1 95 ? 4.612 -3.690 -1.441 1.00 95.56 95 LEU A C 1
ATOM 720 O O . LEU A 1 95 ? 4.915 -3.234 -0.343 1.00 95.56 95 LEU A O 1
ATOM 724 N N . ILE A 1 96 ? 4.839 -4.956 -1.786 1.00 95.81 96 ILE A N 1
ATOM 725 C CA . ILE A 1 96 ? 5.344 -5.973 -0.855 1.00 95.81 96 ILE A CA 1
ATOM 726 C C . ILE A 1 96 ? 6.658 -6.544 -1.396 1.00 95.81 96 ILE A C 1
ATOM 728 O O . ILE A 1 96 ? 6.770 -6.935 -2.569 1.00 95.81 96 ILE A O 1
ATOM 732 N N . LYS A 1 97 ? 7.679 -6.606 -0.540 1.00 95.69 97 LYS A N 1
ATOM 733 C CA . LYS A 1 97 ? 8.949 -7.257 -0.863 1.00 95.69 97 LYS A CA 1
ATOM 734 C C . LYS A 1 97 ? 8.738 -8.767 -0.945 1.00 95.69 97 LYS A C 1
ATOM 736 O O . LYS A 1 97 ? 8.102 -9.362 -0.087 1.00 95.69 97 LYS A O 1
ATOM 741 N N . ALA A 1 98 ? 9.295 -9.411 -1.972 1.00 96.12 98 ALA A N 1
ATOM 742 C CA . ALA A 1 98 ? 9.087 -10.848 -2.186 1.00 96.12 98 ALA A CA 1
ATOM 743 C C . ALA A 1 98 ? 9.553 -11.717 -1.003 1.00 96.12 98 ALA A C 1
ATOM 745 O O . ALA A 1 98 ? 8.982 -12.769 -0.761 1.00 96.12 98 ALA A O 1
ATOM 746 N N . THR A 1 99 ? 10.561 -11.263 -0.257 1.00 96.06 99 THR A N 1
ATOM 747 C CA . THR A 1 99 ? 11.123 -11.989 0.891 1.00 96.06 99 THR A CA 1
ATOM 748 C C . THR A 1 99 ? 10.271 -11.912 2.161 1.00 96.06 99 THR A C 1
ATOM 750 O O . THR A 1 99 ? 10.640 -12.525 3.151 1.00 96.06 99 THR A O 1
ATOM 753 N N . GLU A 1 100 ? 9.185 -11.137 2.169 1.00 95.75 100 GLU A N 1
ATOM 754 C CA . GLU A 1 100 ? 8.295 -10.950 3.332 1.00 95.75 100 GLU A CA 1
ATOM 755 C C . GLU A 1 100 ? 6.958 -11.688 3.169 1.00 95.75 100 GLU A C 1
ATOM 757 O O . GLU A 1 100 ? 6.069 -11.580 4.009 1.00 95.75 100 GLU A O 1
ATOM 762 N N . VAL A 1 101 ? 6.802 -12.444 2.081 1.00 96.56 101 VAL A N 1
ATOM 763 C CA . VAL A 1 101 ? 5.610 -13.251 1.822 1.00 96.56 101 VAL A CA 1
ATOM 764 C C . VAL A 1 101 ? 5.853 -14.674 2.314 1.00 96.56 101 VAL A C 1
ATOM 766 O O . VAL A 1 101 ? 6.840 -15.306 1.941 1.00 96.56 101 VAL A O 1
ATOM 769 N N . MET A 1 102 ? 4.929 -15.190 3.123 1.00 97.25 102 MET A N 1
ATOM 770 C CA . MET A 1 102 ? 4.921 -16.583 3.569 1.00 97.25 102 MET A CA 1
ATOM 771 C C . MET A 1 102 ? 4.022 -17.425 2.658 1.00 97.25 102 MET A C 1
ATOM 773 O O . MET A 1 102 ? 2.994 -16.946 2.179 1.00 97.25 102 MET A O 1
ATOM 777 N N . VAL A 1 103 ? 4.393 -18.686 2.439 1.00 96.06 103 VAL A N 1
ATOM 778 C CA . VAL A 1 103 ? 3.607 -19.655 1.663 1.00 96.06 103 VAL A CA 1
ATOM 779 C C . VAL A 1 103 ? 3.252 -20.826 2.569 1.00 96.06 103 VAL A C 1
ATOM 781 O O . VAL A 1 103 ? 4.112 -21.343 3.279 1.00 96.06 103 VAL A O 1
ATOM 784 N N . VAL A 1 104 ? 1.992 -21.251 2.533 1.00 95.69 104 VAL A N 1
ATOM 785 C CA . VAL A 1 104 ? 1.487 -22.424 3.252 1.00 95.69 104 VAL A CA 1
ATOM 786 C C . VAL A 1 104 ? 0.761 -23.335 2.263 1.00 95.69 104 VAL A C 1
ATOM 788 O O . VAL A 1 104 ? 0.142 -22.851 1.315 1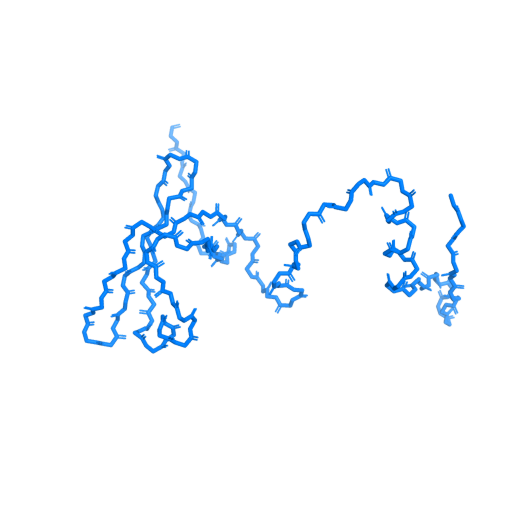.00 95.69 104 VAL A O 1
ATOM 791 N N . ARG A 1 105 ? 0.868 -24.653 2.454 1.00 93.81 105 ARG A N 1
ATOM 792 C CA . ARG A 1 105 ? 0.111 -25.641 1.677 1.00 93.81 105 ARG A CA 1
ATOM 793 C C . ARG A 1 105 ? -1.263 -25.829 2.318 1.00 93.81 105 ARG A C 1
ATOM 795 O O . ARG A 1 105 ? -1.332 -26.034 3.528 1.00 93.81 105 ARG A O 1
ATOM 802 N N . VAL A 1 106 ? -2.308 -25.771 1.499 1.00 84.81 106 VAL A N 1
ATOM 803 C CA . VAL A 1 106 ? -3.704 -26.053 1.867 1.00 84.81 106 VAL A CA 1
ATOM 804 C C . VAL A 1 106 ? -4.149 -27.401 1.325 1.00 84.81 106 VAL A C 1
ATOM 806 O O . VAL A 1 106 ? -3.576 -27.834 0.296 1.00 84.81 106 VAL A O 1
#